Protein AF-A0A9P8XQL0-F1 (afdb_monomer_lite)

Foldseek 3Di:
DFDFDWDWDKAWEAAPVVRDIDIAIETEGEGPVADFQPDNPNPNVVSCCQCPNVDPVSHPPVFWDWDAPDPPHIYIYGHRGDPHPDDDDD

Secondary structure (DSSP, 8-state):
------EEEEEEEEETTTTEEEEEEEEEE--TTS-B-------HHHHHHHHTTSSTTTS-TTTEEEEESSSS-EEEEEE-B--TT-----

Organism: NCBI:txid1682393

Radius of gyration: 13.34 Å; chains: 1; bounding box: 35×20×38 Å

Structure (mmCIF, N/CA/C/O backbone):
data_AF-A0A9P8XQL0-F1
#
_entry.id   AF-A0A9P8XQL0-F1
#
loop_
_atom_site.group_PDB
_atom_site.id
_atom_site.type_symbol
_atom_site.label_atom_id
_atom_site.label_alt_id
_atom_site.label_comp_id
_atom_site.label_asym_id
_atom_site.label_entity_id
_atom_site.label_seq_id
_atom_site.pdbx_PDB_ins_code
_atom_site.Cartn_x
_atom_site.Cartn_y
_atom_site.Cartn_z
_atom_site.occupancy
_atom_site.B_iso_or_equiv
_atom_site.auth_seq_id
_atom_site.auth_comp_id
_atom_site.auth_asym_id
_atom_site.auth_atom_id
_atom_site.pdbx_PDB_model_num
ATOM 1 N N . GLY A 1 1 ? 17.287 5.515 -11.553 1.00 47.38 1 GLY A N 1
ATOM 2 C CA . GLY A 1 1 ? 16.543 6.277 -10.534 1.00 47.38 1 GLY A CA 1
ATOM 3 C C . GLY A 1 1 ? 15.067 6.028 -10.725 1.00 47.38 1 GLY A C 1
ATOM 4 O O . GLY A 1 1 ? 14.571 6.318 -11.801 1.00 47.38 1 GLY A O 1
ATOM 5 N N . GLN A 1 2 ? 14.388 5.440 -9.744 1.00 43.31 2 GLN A N 1
ATOM 6 C CA . GLN A 1 2 ? 12.927 5.358 -9.749 1.00 43.31 2 GLN A CA 1
ATOM 7 C C . GLN A 1 2 ? 12.387 6.741 -9.378 1.00 43.31 2 GLN A C 1
ATOM 9 O O . GLN A 1 2 ? 12.737 7.274 -8.328 1.00 43.31 2 GLN A O 1
ATOM 14 N N . TYR A 1 3 ? 11.599 7.347 -10.258 1.00 51.66 3 TYR A N 1
ATOM 15 C CA . TYR A 1 3 ? 10.834 8.543 -9.925 1.00 51.66 3 TYR A CA 1
ATOM 16 C C . TYR A 1 3 ? 9.434 8.089 -9.560 1.00 51.66 3 TYR A C 1
ATOM 18 O O . TYR A 1 3 ? 8.789 7.419 -10.359 1.00 51.66 3 TYR A O 1
ATOM 26 N N . VAL A 1 4 ? 8.994 8.451 -8.361 1.00 55.62 4 VAL A N 1
ATOM 27 C CA . VAL A 1 4 ? 7.653 8.151 -7.871 1.00 55.62 4 VAL A CA 1
ATOM 28 C C . VAL A 1 4 ? 6.702 9.202 -8.426 1.00 55.62 4 VAL A C 1
ATOM 30 O O . VAL A 1 4 ? 6.8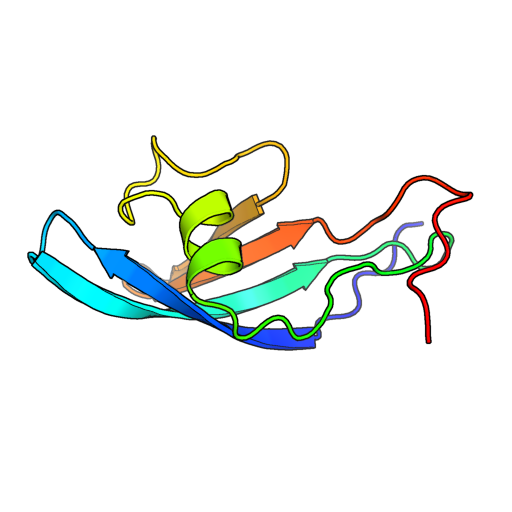20 10.381 -8.096 1.00 55.62 4 VAL A O 1
ATOM 33 N N . TYR A 1 5 ? 5.772 8.782 -9.277 1.00 58.72 5 TYR A N 1
ATOM 34 C CA . TYR A 1 5 ? 4.639 9.612 -9.664 1.00 58.72 5 TYR A CA 1
ATOM 35 C C . TYR A 1 5 ? 3.434 9.225 -8.812 1.00 58.72 5 TYR A C 1
ATOM 37 O O . TYR A 1 5 ? 2.978 8.088 -8.875 1.00 58.72 5 TYR A O 1
ATOM 45 N N . VAL A 1 6 ? 2.955 10.165 -7.997 1.00 61.50 6 VAL A N 1
ATOM 46 C CA . VAL A 1 6 ? 1.855 9.938 -7.056 1.00 61.50 6 VAL A CA 1
ATOM 47 C C . VAL A 1 6 ? 0.529 10.176 -7.768 1.00 61.50 6 VAL A C 1
ATOM 49 O O . VAL A 1 6 ? 0.150 11.323 -8.014 1.00 61.50 6 VAL A O 1
ATOM 52 N N . TRP A 1 7 ? -0.194 9.096 -8.058 1.00 63.69 7 TRP A N 1
ATOM 53 C CA . TRP A 1 7 ? -1.607 9.171 -8.433 1.00 63.69 7 TRP A CA 1
ATOM 54 C C . TRP A 1 7 ? -2.478 8.972 -7.195 1.00 63.69 7 TRP A C 1
ATOM 56 O O . TRP A 1 7 ? -2.296 7.991 -6.473 1.00 63.69 7 TRP A O 1
ATOM 66 N N . LYS A 1 8 ? -3.397 9.908 -6.933 1.00 67.19 8 LYS A N 1
ATOM 67 C CA . LYS A 1 8 ? -4.277 9.876 -5.758 1.00 67.19 8 LYS A CA 1
ATOM 68 C C . LYS A 1 8 ? -5.592 9.202 -6.120 1.00 67.19 8 LYS A C 1
ATOM 70 O O . LYS A 1 8 ? -6.376 9.773 -6.870 1.00 67.19 8 LYS A O 1
ATOM 75 N N . SER A 1 9 ? -5.859 8.047 -5.523 1.00 74.44 9 SER A N 1
ATOM 76 C CA . SER A 1 9 ? -7.184 7.424 -5.540 1.00 74.44 9 SER A CA 1
ATOM 77 C C . SER A 1 9 ? -7.586 6.995 -4.126 1.00 74.44 9 SER A C 1
ATOM 79 O O . SER A 1 9 ? -6.826 7.140 -3.170 1.00 74.44 9 SER A O 1
ATOM 81 N N . SER A 1 10 ? -8.824 6.553 -3.948 1.00 75.56 10 SER A N 1
ATOM 82 C CA . SER A 1 10 ? -9.357 6.124 -2.655 1.00 75.56 10 SER A CA 1
ATOM 83 C C . SER A 1 10 ? -9.758 4.658 -2.737 1.00 75.56 10 SER A C 1
ATOM 85 O O . SER A 1 10 ? -10.625 4.302 -3.528 1.00 75.56 10 SER A O 1
ATOM 87 N N . CYS A 1 11 ? -9.149 3.803 -1.918 1.00 74.69 11 CYS A N 1
ATOM 88 C CA . CYS A 1 11 ? -9.476 2.382 -1.884 1.00 74.69 11 CYS A CA 1
ATOM 89 C C . CYS A 1 11 ? -10.582 2.111 -0.868 1.00 74.69 11 CYS A C 1
ATOM 91 O O . CYS A 1 11 ? -10.459 2.482 0.302 1.00 74.69 11 CYS A O 1
ATOM 93 N N . ILE A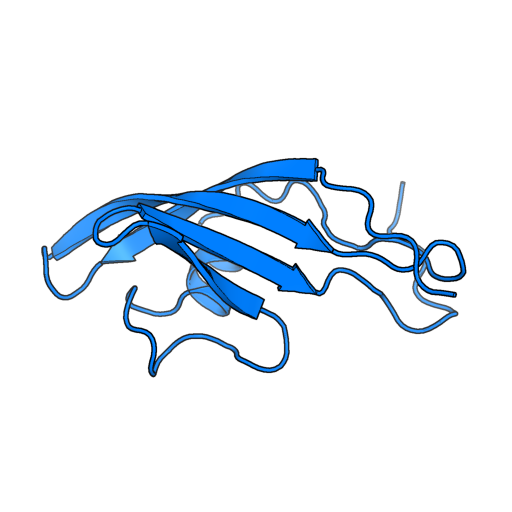 1 12 ? -11.636 1.425 -1.307 1.00 79.75 12 ILE A N 1
ATOM 94 C CA . ILE A 1 12 ? -12.721 0.944 -0.446 1.00 79.75 12 ILE A CA 1
ATOM 95 C C . ILE A 1 12 ? -12.378 -0.476 0.001 1.00 79.75 12 ILE A C 1
ATOM 97 O O . ILE A 1 12 ? -11.986 -1.303 -0.817 1.00 79.75 12 ILE A O 1
ATOM 101 N N . TYR A 1 13 ? -12.497 -0.783 1.286 1.00 79.62 13 TYR A N 1
ATOM 102 C CA . TYR A 1 13 ? -12.290 -2.135 1.802 1.00 79.62 13 TYR A CA 1
ATOM 103 C C . TYR A 1 13 ? -13.213 -2.422 2.976 1.00 79.62 13 TYR A C 1
ATOM 105 O O . TYR A 1 13 ? -13.610 -1.523 3.720 1.00 79.62 13 TYR A O 1
ATOM 113 N N . TYR A 1 14 ? -13.510 -3.702 3.182 1.00 83.75 14 TYR A N 1
ATOM 114 C CA . TYR A 1 14 ? -14.251 -4.145 4.351 1.00 83.75 14 TYR A CA 1
ATOM 115 C C . TYR A 1 14 ? -13.326 -4.201 5.567 1.00 83.75 14 TYR A C 1
ATOM 117 O O . TYR A 1 14 ? -12.447 -5.061 5.660 1.00 83.75 14 TYR A O 1
ATOM 125 N N . ASN A 1 15 ? -13.526 -3.295 6.522 1.00 81.25 15 ASN A N 1
ATOM 126 C CA . ASN A 1 15 ? -12.806 -3.326 7.785 1.00 81.25 15 ASN A CA 1
ATOM 127 C C . ASN A 1 15 ? -13.502 -4.308 8.734 1.00 81.25 15 ASN A C 1
ATOM 129 O O . ASN A 1 15 ? -14.580 -4.025 9.257 1.00 81.25 15 ASN A O 1
ATOM 133 N N . ALA A 1 16 ? -12.876 -5.454 9.003 1.00 81.38 16 ALA A N 1
ATOM 134 C CA . ALA A 1 16 ? -13.441 -6.460 9.905 1.00 81.38 16 ALA A CA 1
ATOM 135 C C . ALA A 1 16 ? -13.492 -6.006 11.377 1.00 81.38 16 ALA A C 1
ATOM 137 O O . ALA A 1 16 ? -14.315 -6.507 12.144 1.00 81.38 16 ALA A O 1
ATOM 138 N N . THR A 1 17 ? -12.653 -5.040 11.768 1.00 79.62 17 THR A N 1
ATOM 139 C CA . THR A 1 17 ? -12.615 -4.491 13.134 1.00 79.62 17 THR A CA 1
ATOM 140 C C . THR A 1 17 ? -13.846 -3.632 13.408 1.00 79.62 17 THR A C 1
ATOM 142 O O . THR A 1 17 ? -14.493 -3.784 14.441 1.00 79.62 17 THR A O 1
ATOM 145 N N . THR A 1 18 ? -14.201 -2.753 12.466 1.00 84.31 18 THR A N 1
ATOM 146 C CA . THR A 1 18 ? -15.381 -1.875 12.555 1.00 84.31 18 THR A CA 1
ATOM 147 C C . THR A 1 18 ? -16.620 -2.465 11.870 1.00 84.31 18 THR A C 1
ATOM 149 O O . THR A 1 18 ? -17.703 -1.890 11.963 1.00 84.31 18 THR A O 1
ATOM 152 N N . ARG A 1 19 ? -16.475 -3.630 11.221 1.00 84.56 19 ARG A N 1
ATOM 153 C CA . ARG A 1 19 ? -17.493 -4.379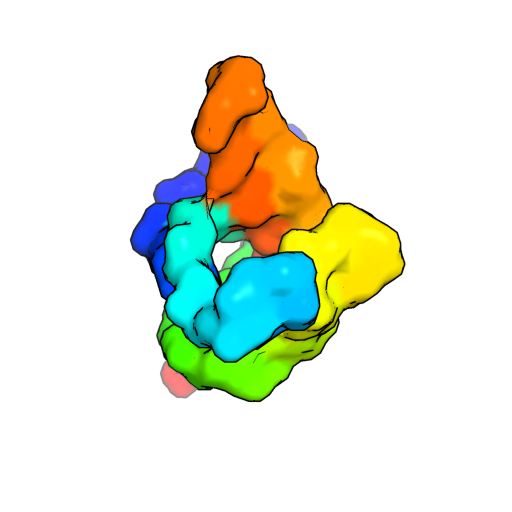 10.460 1.00 84.56 19 ARG A CA 1
ATOM 154 C C . ARG A 1 19 ? -18.229 -3.548 9.409 1.00 84.56 19 ARG A C 1
ATOM 156 O O . ARG A 1 19 ? -19.423 -3.749 9.182 1.00 84.56 19 ARG A O 1
ATOM 163 N N . ARG A 1 20 ? -17.529 -2.619 8.764 1.00 87.38 20 ARG A N 1
ATOM 164 C CA . ARG A 1 20 ? -18.094 -1.732 7.739 1.00 87.38 20 ARG A CA 1
ATOM 165 C C . ARG A 1 20 ? -17.101 -1.504 6.609 1.00 87.38 20 ARG A C 1
ATOM 167 O O . ARG A 1 20 ? -15.894 -1.630 6.809 1.00 87.38 20 ARG A O 1
ATOM 174 N N . ASN A 1 21 ? -17.627 -1.124 5.451 1.00 84.31 21 ASN A N 1
ATOM 175 C CA . ASN A 1 21 ? -16.803 -0.636 4.356 1.00 84.31 21 ASN A CA 1
ATOM 176 C C . ASN A 1 21 ? -16.223 0.723 4.746 1.00 84.31 21 ASN A C 1
ATOM 178 O O . ASN A 1 21 ? -16.955 1.651 5.097 1.00 84.31 21 ASN A O 1
ATOM 182 N N . GLU A 1 22 ? -14.901 0.810 4.734 1.00 83.94 22 GLU A N 1
ATOM 183 C CA . GLU A 1 22 ? -14.151 2.029 4.986 1.00 83.94 22 GLU A CA 1
ATOM 184 C C . GLU A 1 22 ? -13.343 2.384 3.748 1.00 83.94 22 GLU A C 1
ATOM 186 O O . GLU A 1 22 ? -12.939 1.521 2.968 1.00 83.94 22 GLU A O 1
ATOM 191 N N . THR A 1 23 ? -13.105 3.678 3.584 1.00 82.38 23 THR A N 1
ATOM 192 C CA . THR A 1 23 ? -12.312 4.195 2.480 1.00 82.38 23 THR A CA 1
ATOM 193 C C . THR A 1 23 ? -11.019 4.761 3.036 1.00 82.38 23 THR A C 1
ATOM 195 O O . THR A 1 23 ? -11.040 5.551 3.984 1.00 82.38 23 THR A O 1
ATOM 198 N N . LYS A 1 24 ? -9.887 4.373 2.449 1.00 80.06 24 LYS A N 1
ATOM 199 C CA . LYS A 1 24 ? -8.578 4.943 2.776 1.00 80.06 24 LYS A CA 1
ATOM 200 C C . LYS A 1 24 ? -7.945 5.578 1.547 1.00 80.06 24 LYS A C 1
ATOM 202 O O . LYS A 1 24 ? -8.116 5.059 0.442 1.00 80.06 24 LYS A O 1
ATOM 207 N N . PRO A 1 25 ? -7.215 6.691 1.726 1.00 81.19 25 PRO A N 1
ATOM 208 C CA . PRO A 1 25 ? -6.438 7.251 0.639 1.00 81.19 25 PRO A CA 1
ATOM 209 C C . PRO A 1 25 ? -5.383 6.228 0.208 1.00 81.19 25 PRO A C 1
ATOM 211 O O . PRO A 1 25 ? -4.750 5.574 1.044 1.00 81.19 25 PRO A O 1
ATOM 214 N N . ALA A 1 26 ? -5.211 6.102 -1.101 1.00 78.62 26 ALA A N 1
ATOM 215 C CA . ALA A 1 26 ? -4.184 5.287 -1.711 1.00 78.62 26 ALA A CA 1
ATOM 216 C C . ALA A 1 26 ? -3.388 6.107 -2.728 1.00 78.62 26 ALA A C 1
ATOM 218 O O . ALA A 1 26 ? -3.922 6.943 -3.460 1.00 78.62 26 ALA A O 1
ATOM 219 N N . GLU A 1 27 ? -2.090 5.859 -2.753 1.00 80.94 27 GLU A N 1
ATOM 220 C CA . GLU A 1 27 ? -1.137 6.496 -3.640 1.00 80.94 27 GLU A CA 1
ATOM 221 C C . GLU A 1 27 ? -0.423 5.415 -4.436 1.00 80.94 27 GLU A C 1
ATOM 223 O O . GLU A 1 27 ? 0.117 4.462 -3.878 1.00 80.94 27 GLU A O 1
ATOM 228 N N . CYS A 1 28 ? -0.420 5.546 -5.756 1.00 77.69 28 CYS A N 1
ATOM 229 C CA . CYS A 1 28 ? 0.352 4.633 -6.578 1.00 77.69 28 CYS A CA 1
ATOM 230 C C . CYS A 1 28 ? 1.826 5.041 -6.628 1.00 77.69 28 CYS A C 1
ATOM 232 O O . CYS A 1 28 ? 2.148 6.219 -6.776 1.00 77.69 28 CYS A O 1
ATOM 234 N N . ILE A 1 29 ? 2.713 4.052 -6.562 1.00 76.81 29 ILE A N 1
ATOM 235 C CA . ILE A 1 29 ? 4.148 4.185 -6.772 1.00 76.81 29 ILE A CA 1
ATOM 236 C C . ILE A 1 29 ? 4.540 3.362 -7.994 1.00 76.81 29 ILE A C 1
ATOM 238 O O . ILE A 1 29 ? 4.421 2.136 -8.006 1.00 76.81 29 ILE A O 1
ATOM 242 N N . CYS A 1 30 ? 5.071 4.052 -8.998 1.00 74.19 30 CYS A N 1
ATOM 243 C CA . CYS A 1 30 ? 5.553 3.461 -10.240 1.00 74.19 30 CYS A CA 1
ATOM 244 C C . CYS A 1 30 ? 6.976 3.922 -10.555 1.00 74.19 30 CYS A C 1
ATOM 246 O O . CYS A 1 30 ? 7.429 4.956 -10.071 1.00 74.19 30 CYS A O 1
ATOM 248 N N . SER A 1 31 ? 7.687 3.131 -11.358 1.00 69.38 31 SER A N 1
ATOM 249 C CA . SER A 1 31 ? 8.992 3.485 -11.921 1.00 69.38 31 SER A CA 1
ATOM 250 C C . SER A 1 31 ? 8.791 4.206 -13.254 1.00 69.38 31 SER A C 1
ATOM 252 O O . SER A 1 31 ? 7.946 3.799 -14.035 1.00 69.38 31 SER A O 1
ATOM 254 N N . ILE A 1 32 ? 9.599 5.221 -13.581 1.00 64.62 32 ILE A N 1
ATOM 255 C CA . ILE A 1 32 ? 9.544 5.867 -14.914 1.00 64.62 32 ILE A CA 1
ATOM 256 C C . ILE A 1 32 ? 10.011 4.971 -16.064 1.00 64.62 32 ILE A C 1
ATOM 258 O O . ILE A 1 32 ? 9.808 5.311 -17.224 1.00 64.62 32 ILE A O 1
ATOM 262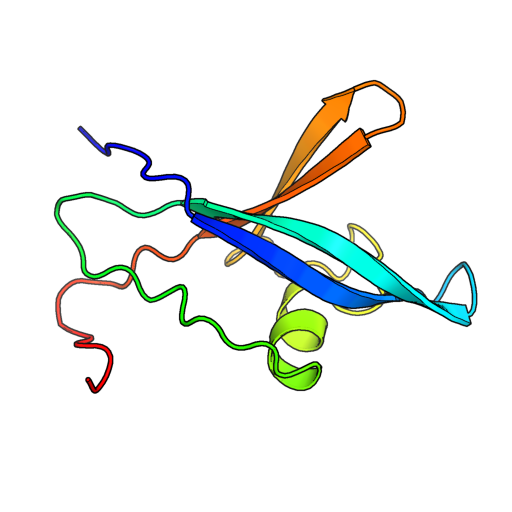 N N . TYR A 1 33 ? 10.687 3.865 -15.753 1.00 67.88 33 TYR A N 1
ATOM 263 C CA . TYR A 1 33 ? 11.206 2.932 -16.755 1.00 67.88 33 TYR A CA 1
ATOM 264 C C . TYR A 1 33 ? 10.260 1.763 -17.028 1.00 67.88 33 TYR A C 1
ATOM 266 O O . TYR A 1 33 ? 10.555 0.938 -17.891 1.00 67.88 33 TYR A O 1
ATOM 274 N N . GLU A 1 34 ? 9.167 1.665 -16.275 1.00 65.88 34 GLU A N 1
ATOM 275 C CA . GLU A 1 34 ? 8.229 0.554 -16.347 1.00 65.88 34 GLU A CA 1
ATOM 276 C C . GLU A 1 34 ? 6.802 1.083 -16.498 1.00 65.88 34 GLU A C 1
ATOM 278 O O . GLU A 1 34 ? 6.477 2.145 -15.961 1.00 65.88 34 GLU A O 1
ATOM 283 N N . PRO A 1 35 ? 5.938 0.369 -17.236 1.00 65.50 35 PRO A N 1
ATOM 284 C CA . PRO A 1 35 ? 4.534 0.727 -17.308 1.00 65.50 35 PRO A CA 1
ATOM 285 C C . PRO A 1 35 ? 3.910 0.699 -15.907 1.00 65.50 35 PRO A C 1
ATOM 287 O O . PRO A 1 35 ? 4.156 -0.204 -15.104 1.00 65.50 35 PRO A O 1
ATOM 290 N N . CYS A 1 36 ? 3.109 1.723 -15.618 1.00 70.19 36 CYS A N 1
ATOM 291 C CA . CYS A 1 36 ? 2.379 1.829 -14.367 1.00 70.19 36 CYS A CA 1
ATOM 292 C C . CYS A 1 36 ? 1.041 1.108 -14.513 1.00 70.19 36 CYS A C 1
ATOM 294 O O . CYS A 1 36 ? 0.195 1.525 -15.296 1.00 70.19 36 CYS A O 1
ATOM 296 N N . GLY A 1 37 ? 0.876 0.020 -13.768 1.00 66.88 37 GLY A N 1
ATOM 297 C CA . GLY A 1 37 ? -0.333 -0.798 -13.739 1.00 66.88 37 GLY A CA 1
ATOM 298 C C . GLY A 1 37 ? -1.280 -0.469 -12.596 1.00 66.88 37 GLY A C 1
ATOM 299 O O . GLY A 1 37 ? -2.132 -1.295 -12.281 1.00 66.88 37 GLY A O 1
ATOM 300 N N . CYS A 1 38 ? -1.132 0.687 -11.937 1.00 69.06 38 CYS A N 1
ATOM 301 C CA . CYS A 1 38 ? -2.180 1.190 -11.049 1.00 69.06 38 CYS A CA 1
ATOM 302 C C . CYS A 1 38 ? -3.346 1.674 -11.895 1.00 69.06 38 CYS A C 1
ATOM 304 O O . CYS A 1 38 ? -3.561 2.869 -12.079 1.00 69.06 38 CYS A O 1
ATOM 306 N N . ASP A 1 39 ? -4.051 0.703 -12.443 1.00 62.66 39 ASP A N 1
ATOM 307 C CA . ASP A 1 39 ? -5.338 0.894 -13.055 1.00 62.66 39 ASP A CA 1
ATOM 308 C C . ASP A 1 39 ? -6.254 1.547 -12.011 1.00 62.66 39 ASP A C 1
ATOM 310 O O . ASP A 1 39 ? -6.190 1.200 -10.822 1.00 62.66 39 ASP A O 1
ATOM 314 N N . GLU A 1 40 ? -7.073 2.512 -12.429 1.00 58.50 40 GLU A N 1
ATOM 315 C CA . GLU A 1 40 ? -8.092 3.147 -11.587 1.00 58.50 40 GLU A CA 1
ATOM 316 C C . GLU A 1 40 ? -9.234 2.160 -11.311 1.00 58.50 40 GLU A C 1
ATOM 318 O O . GLU A 1 40 ? -10.412 2.432 -11.530 1.00 58.50 40 GLU A O 1
ATOM 323 N N . ASN A 1 41 ? -8.889 0.975 -10.818 1.00 58.69 41 ASN A N 1
ATOM 324 C CA . ASN A 1 41 ? -9.835 -0.044 -10.442 1.00 58.69 41 ASN A CA 1
ATOM 325 C C . ASN A 1 41 ? -10.439 0.351 -9.101 1.00 58.69 41 ASN A C 1
ATOM 327 O O . ASN A 1 41 ? -9.937 0.035 -8.022 1.00 58.69 41 ASN A O 1
ATOM 331 N N . HIS A 1 42 ? -11.563 1.054 -9.209 1.00 58.84 42 HIS A N 1
ATOM 332 C CA . HIS A 1 42 ? -12.517 1.291 -8.130 1.00 58.84 42 HIS A CA 1
ATOM 333 C C . HIS A 1 42 ? -13.273 0.006 -7.748 1.00 58.84 42 HIS A C 1
ATOM 335 O O . HIS A 1 42 ? -14.163 0.042 -6.898 1.00 58.84 42 HIS A O 1
ATOM 341 N N . ASP A 1 43 ? -12.933 -1.124 -8.374 1.00 65.56 43 ASP A N 1
ATOM 342 C CA . ASP A 1 43 ? -13.471 -2.429 -8.040 1.00 65.56 43 ASP A CA 1
ATOM 343 C C . ASP A 1 43 ? -13.120 -2.810 -6.602 1.00 65.56 43 ASP A C 1
ATOM 345 O O . ASP A 1 43 ? -11.961 -3.041 -6.245 1.00 65.56 43 ASP A O 1
ATOM 349 N N . GLU A 1 44 ? -14.162 -2.955 -5.786 1.00 69.31 44 GLU A N 1
ATOM 350 C CA . GLU A 1 44 ? -14.066 -3.357 -4.381 1.00 69.31 44 GLU A CA 1
ATOM 351 C C . GLU A 1 44 ? -13.351 -4.714 -4.229 1.00 69.31 44 GLU A C 1
ATOM 353 O O . GLU A 1 44 ? -12.667 -4.979 -3.242 1.00 69.31 44 GLU A O 1
ATOM 358 N N . SER A 1 45 ? -13.447 -5.570 -5.249 1.00 72.44 45 SER A N 1
ATOM 359 C CA . SER A 1 45 ? -12.748 -6.857 -5.345 1.00 72.44 45 SER A CA 1
ATOM 360 C C . SER A 1 45 ? -11.227 -6.698 -5.459 1.00 72.44 45 SER A C 1
ATOM 362 O O . SER A 1 45 ? -10.471 -7.461 -4.859 1.00 72.44 45 SER A O 1
ATOM 364 N N . TYR A 1 46 ? -10.764 -5.700 -6.216 1.00 74.44 46 TYR A N 1
ATOM 365 C CA . TYR A 1 46 ? -9.340 -5.424 -6.397 1.00 74.44 46 TYR A CA 1
ATOM 366 C C . TYR A 1 46 ? -8.752 -4.837 -5.114 1.00 74.44 46 TYR A C 1
ATOM 368 O O . TYR A 1 46 ? -7.761 -5.338 -4.578 1.00 74.44 46 TYR A O 1
ATOM 376 N N . THR A 1 47 ? -9.418 -3.829 -4.554 1.00 73.75 47 THR A N 1
ATOM 377 C CA . THR A 1 47 ? -8.982 -3.182 -3.316 1.00 73.75 47 THR A CA 1
ATOM 378 C C . THR A 1 47 ? -9.068 -4.117 -2.111 1.00 73.75 47 THR A C 1
ATOM 380 O O . THR A 1 47 ? -8.158 -4.100 -1.286 1.00 73.75 47 THR A O 1
ATOM 383 N N . SER A 1 48 ? -10.073 -4.993 -2.017 1.00 75.56 48 SER A N 1
ATOM 384 C CA . SER A 1 48 ? -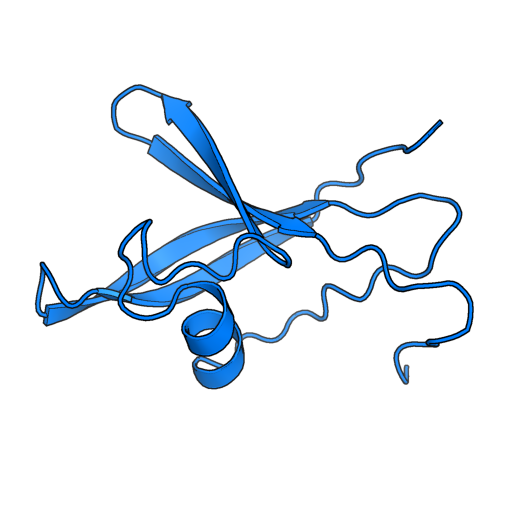10.130 -6.043 -0.983 1.00 75.56 48 SER A CA 1
ATOM 385 C C . SER A 1 48 ? -9.086 -7.144 -1.182 1.00 75.56 48 SER A C 1
ATOM 387 O O . SER A 1 48 ? -8.606 -7.694 -0.198 1.00 75.56 48 SER A O 1
ATOM 389 N N 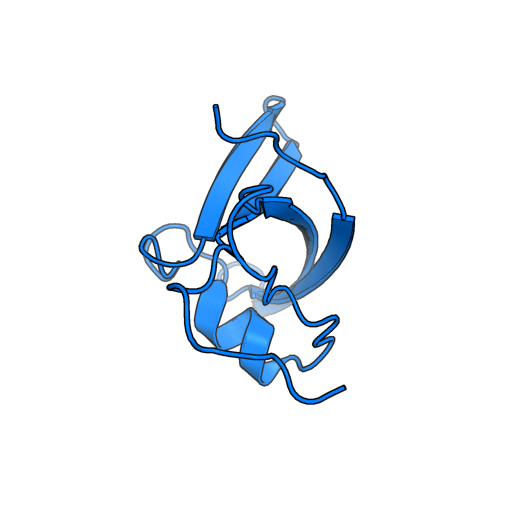. GLY A 1 49 ? -8.650 -7.440 -2.408 1.00 75.62 49 GLY A N 1
ATOM 390 C CA . GLY A 1 49 ? -7.518 -8.344 -2.642 1.00 75.62 49 GLY A CA 1
ATOM 391 C C . GLY A 1 49 ? -6.185 -7.776 -2.141 1.00 75.62 49 GLY A C 1
ATOM 392 O O . GLY A 1 49 ? -5.326 -8.516 -1.660 1.00 75.62 49 GLY A O 1
ATOM 393 N N . LEU A 1 50 ? -6.022 -6.452 -2.212 1.00 77.50 50 LEU A N 1
ATOM 394 C CA . LEU A 1 50 ? -4.829 -5.754 -1.729 1.00 77.50 50 LEU A CA 1
ATOM 395 C C . LEU A 1 50 ? -4.873 -5.496 -0.219 1.00 77.50 50 LEU A C 1
ATOM 397 O O . LEU A 1 50 ? -3.876 -5.717 0.468 1.00 77.50 50 LEU A O 1
ATOM 401 N N . LEU A 1 51 ? -6.019 -5.023 0.282 1.00 77.44 51 LEU A N 1
ATOM 402 C CA . LEU A 1 51 ? -6.249 -4.588 1.666 1.00 77.44 51 LEU A CA 1
ATOM 403 C C . LEU A 1 51 ? -6.768 -5.701 2.583 1.00 77.44 51 LEU A C 1
ATOM 405 O O . LEU A 1 51 ? -6.741 -5.565 3.810 1.00 77.44 51 LEU A O 1
ATOM 409 N N . GLY A 1 52 ? -7.235 -6.806 2.009 1.00 77.62 52 GLY A N 1
ATOM 410 C CA . GLY A 1 52 ? -7.816 -7.928 2.728 1.00 77.62 52 GLY A CA 1
ATOM 411 C C . GLY A 1 52 ? -9.023 -7.502 3.561 1.00 77.62 52 GLY A C 1
ATOM 412 O O . GLY A 1 52 ? -10.010 -6.969 3.061 1.00 77.62 52 GLY A O 1
ATOM 413 N N . ASN A 1 53 ? -8.915 -7.728 4.869 1.00 74.38 53 ASN A N 1
ATOM 414 C CA . ASN A 1 53 ? -9.925 -7.392 5.876 1.00 74.38 53 ASN A CA 1
ATOM 415 C C . ASN A 1 53 ? -9.687 -6.021 6.548 1.00 74.38 53 ASN A C 1
ATOM 417 O O . ASN A 1 53 ? -10.198 -5.770 7.646 1.00 74.38 53 ASN A O 1
ATOM 421 N N . GLY A 1 54 ? -8.831 -5.181 5.955 1.00 71.50 54 GLY A N 1
ATOM 422 C CA . GLY A 1 54 ? -8.433 -3.893 6.518 1.00 71.50 54 GLY A CA 1
ATOM 423 C C . GLY A 1 54 ? -7.367 -3.958 7.611 1.00 71.50 54 GLY A C 1
ATOM 424 O O . GLY A 1 54 ? -7.016 -2.924 8.175 1.00 71.50 54 GLY A O 1
ATOM 425 N N . SER A 1 55 ? -6.846 -5.146 7.934 1.00 76.00 55 SER A N 1
ATOM 426 C CA . SER A 1 55 ? -5.750 -5.308 8.892 1.00 76.00 55 SER A CA 1
ATOM 427 C C . SER A 1 55 ? -4.403 -5.361 8.194 1.00 76.00 55 SER A C 1
ATOM 429 O O . SER A 1 55 ? -4.248 -5.987 7.147 1.00 76.00 55 SER A O 1
ATOM 431 N N . TYR A 1 56 ? -3.379 -4.822 8.859 1.00 73.75 56 TYR A N 1
ATOM 432 C CA . TYR A 1 56 ? -2.014 -4.812 8.330 1.00 73.75 56 TYR A CA 1
ATOM 433 C C . TYR A 1 56 ? -1.464 -6.212 7.988 1.00 73.75 56 TYR A C 1
ATOM 435 O O . TYR A 1 56 ? -0.586 -6.375 7.144 1.00 73.75 56 TYR A O 1
ATOM 443 N N . GLN A 1 57 ? -1.982 -7.244 8.655 1.00 76.69 57 GLN A N 1
ATOM 444 C CA . GLN A 1 57 ? -1.599 -8.640 8.440 1.00 76.69 57 GLN A CA 1
ATOM 445 C C . GLN A 1 57 ? -2.198 -9.244 7.167 1.00 76.69 57 GLN A C 1
ATOM 447 O O . GLN A 1 57 ? -1.588 -10.135 6.588 1.00 76.69 57 GLN A O 1
ATOM 452 N N . SER A 1 58 ? -3.368 -8.768 6.741 1.00 79.25 58 SER A N 1
ATOM 453 C CA . SER A 1 58 ? -4.058 -9.251 5.542 1.00 79.25 58 SER A CA 1
ATOM 454 C C . SER A 1 58 ? -3.709 -8.445 4.296 1.00 79.25 58 SER A C 1
ATOM 456 O O . SER A 1 58 ? -4.165 -8.789 3.210 1.00 79.25 58 SER A O 1
ATOM 458 N N . LEU A 1 59 ? -2.891 -7.401 4.447 1.00 80.31 59 LEU A N 1
ATOM 459 C CA . LEU A 1 59 ? -2.345 -6.656 3.326 1.00 80.31 59 LEU A CA 1
ATOM 460 C C . LEU A 1 59 ? -1.422 -7.533 2.494 1.00 80.31 59 LEU A C 1
ATOM 462 O O . LEU A 1 59 ? -0.520 -8.195 3.021 1.00 80.31 59 LEU A O 1
ATOM 466 N N . ASN A 1 60 ? -1.577 -7.451 1.178 1.00 79.62 60 ASN A N 1
ATOM 467 C CA . ASN A 1 60 ? -0.626 -8.043 0.258 1.00 79.62 60 ASN A CA 1
ATOM 468 C C . ASN A 1 60 ? 0.651 -7.191 0.199 1.00 79.62 60 ASN A C 1
ATOM 470 O O . ASN A 1 60 ? 0.815 -6.348 -0.679 1.00 79.62 60 ASN A O 1
ATOM 474 N N . LYS A 1 61 ? 1.577 -7.425 1.133 1.00 78.81 61 LYS A N 1
ATOM 475 C CA . LYS A 1 61 ? 2.831 -6.660 1.285 1.00 78.81 61 LYS A CA 1
ATOM 476 C C . LYS A 1 61 ? 3.760 -6.702 0.066 1.00 78.81 61 LYS A C 1
ATOM 478 O O . LYS A 1 61 ? 4.702 -5.920 -0.005 1.00 78.81 61 LYS A O 1
ATOM 483 N N . SER A 1 62 ? 3.526 -7.624 -0.867 1.00 76.50 62 SER A N 1
ATOM 484 C CA . SER A 1 62 ? 4.255 -7.696 -2.137 1.00 76.50 62 SER A CA 1
ATOM 485 C C . SER A 1 62 ? 3.723 -6.712 -3.183 1.00 76.50 62 SER A C 1
ATOM 487 O O . SER A 1 62 ? 4.449 -6.392 -4.116 1.00 76.50 62 SER A O 1
ATOM 489 N N . ALA A 1 63 ? 2.486 -6.234 -3.027 1.00 77.00 63 ALA A N 1
ATOM 490 C CA . ALA A 1 63 ? 1.821 -5.312 -3.946 1.00 77.00 63 ALA A CA 1
ATOM 491 C C . ALA A 1 63 ? 1.470 -3.962 -3.299 1.00 77.00 63 ALA A C 1
ATOM 493 O O . ALA A 1 63 ? 1.312 -2.974 -4.008 1.00 77.00 63 ALA A O 1
ATOM 494 N N . VAL A 1 64 ? 1.353 -3.888 -1.969 1.00 80.31 64 VAL A N 1
ATOM 495 C CA . VAL A 1 64 ? 1.049 -2.651 -1.237 1.00 80.31 64 VAL A CA 1
ATOM 496 C C . VAL A 1 64 ? 1.927 -2.463 -0.005 1.00 80.31 64 VAL A C 1
ATOM 498 O O . VAL A 1 64 ? 2.350 -3.418 0.643 1.00 80.31 64 VAL A O 1
ATOM 501 N N . LEU A 1 65 ? 2.156 -1.209 0.362 1.00 81.31 65 LEU A N 1
ATOM 502 C CA . LEU A 1 65 ? 2.821 -0.776 1.585 1.00 81.31 65 LEU A CA 1
ATOM 503 C C . LEU A 1 65 ? 1.896 0.191 2.330 1.00 81.31 65 LEU A C 1
ATOM 505 O O . LEU A 1 65 ? 1.086 0.881 1.723 1.00 81.31 65 LEU A O 1
ATOM 509 N N . VAL A 1 66 ? 2.014 0.268 3.653 1.00 84.12 66 VAL A N 1
ATOM 510 C CA . VAL A 1 66 ? 1.310 1.297 4.436 1.00 84.12 66 VAL A CA 1
ATOM 511 C C . VAL A 1 66 ? 2.307 2.365 4.807 1.00 84.12 66 VAL A C 1
ATOM 513 O O . VAL A 1 66 ? 3.327 2.067 5.430 1.00 84.12 66 VAL A O 1
ATOM 516 N N . TYR A 1 67 ? 1.993 3.598 4.441 1.00 83.00 67 TYR A N 1
ATOM 517 C CA . TYR A 1 67 ? 2.753 4.763 4.836 1.00 83.00 67 TYR A CA 1
ATOM 518 C C . TYR A 1 67 ? 1.952 5.550 5.861 1.00 83.00 67 TYR A C 1
ATOM 520 O O . TYR A 1 67 ? 0.871 6.059 5.576 1.00 83.00 67 TYR A O 1
ATOM 528 N N . ASN A 1 68 ? 2.471 5.629 7.079 1.00 82.56 68 ASN A N 1
ATOM 529 C CA . ASN A 1 68 ? 1.882 6.475 8.106 1.00 82.56 68 ASN A CA 1
ATOM 530 C C . ASN A 1 68 ? 2.353 7.905 7.852 1.00 82.56 68 ASN A C 1
ATOM 532 O O . ASN A 1 68 ? 3.550 8.175 7.949 1.00 82.56 68 ASN A O 1
ATOM 536 N N . ARG A 1 69 ? 1.420 8.795 7.495 1.00 76.56 69 ARG A N 1
ATOM 537 C CA . ARG A 1 69 ? 1.711 10.229 7.395 1.00 76.56 69 ARG A CA 1
ATOM 538 C C . ARG A 1 69 ? 1.805 10.853 8.778 1.00 76.56 69 ARG A C 1
ATOM 540 O O . ARG A 1 69 ? 2.737 11.605 9.019 1.00 76.56 69 ARG A O 1
ATOM 547 N N . ASP A 1 70 ? 0.886 10.475 9.665 1.00 79.38 70 ASP A N 1
ATOM 548 C CA . ASP A 1 70 ? 0.747 11.015 11.017 1.00 79.38 70 ASP A CA 1
ATOM 549 C C . ASP A 1 70 ? 0.297 9.920 12.003 1.00 79.38 70 ASP A C 1
ATOM 551 O O . ASP A 1 70 ? -0.051 8.807 11.607 1.00 79.38 70 ASP A O 1
ATOM 555 N N . GLU A 1 71 ? 0.239 10.241 13.301 1.00 72.94 71 GLU A N 1
ATOM 556 C CA . GLU A 1 71 ? -0.192 9.318 14.371 1.00 72.94 71 GLU A CA 1
ATOM 557 C C . GLU A 1 71 ? -1.616 8.757 14.173 1.00 72.94 71 GLU A C 1
ATOM 559 O O . GLU A 1 71 ? -1.943 7.681 14.678 1.00 72.94 71 GLU A O 1
ATOM 564 N N . HIS A 1 72 ? -2.456 9.460 13.405 1.00 72.06 72 HIS A N 1
ATOM 565 C CA . HIS A 1 72 ? -3.832 9.064 13.091 1.00 72.06 72 HIS A CA 1
ATOM 566 C C . HIS A 1 72 ? -4.127 8.937 11.591 1.00 72.06 72 HIS A C 1
ATOM 568 O O . HIS A 1 72 ? -5.237 8.529 11.238 1.00 72.06 72 HIS A O 1
ATOM 574 N N . ASP A 1 73 ? -3.169 9.260 10.714 1.00 79.19 73 ASP A N 1
ATOM 575 C CA . ASP A 1 73 ? -3.372 9.207 9.265 1.00 79.19 73 ASP A CA 1
ATOM 576 C C . ASP A 1 73 ? -2.365 8.286 8.580 1.00 79.19 73 ASP A C 1
ATOM 578 O O . ASP A 1 73 ? -1.147 8.386 8.744 1.00 79.19 73 ASP A O 1
ATOM 582 N N . SER A 1 74 ? -2.903 7.384 7.771 1.00 82.44 74 SER A N 1
ATOM 583 C CA . SER A 1 74 ? -2.143 6.406 7.014 1.00 82.44 74 SER A CA 1
ATOM 584 C C . SER A 1 74 ? -2.696 6.303 5.603 1.00 82.44 74 SER A C 1
ATOM 586 O O . SER A 1 74 ? -3.909 6.307 5.382 1.00 82.44 74 SER A O 1
ATOM 588 N N . VAL A 1 75 ? -1.777 6.221 4.647 1.00 83.81 75 VAL A N 1
ATOM 589 C CA . VAL A 1 75 ? -2.045 6.097 3.218 1.00 83.81 75 VAL A CA 1
ATOM 590 C C . VAL A 1 75 ? -1.518 4.756 2.724 1.00 83.81 75 VAL A C 1
ATOM 592 O O . VAL A 1 75 ? -0.490 4.251 3.186 1.00 83.81 75 VAL A O 1
ATOM 595 N N . ILE A 1 76 ? -2.248 4.153 1.797 1.00 82.31 76 ILE A N 1
ATOM 596 C CA . ILE A 1 76 ? -1.861 2.889 1.178 1.00 82.31 76 ILE A CA 1
ATOM 597 C C . ILE A 1 76 ? -1.019 3.203 -0.050 1.00 82.31 76 ILE A C 1
ATOM 599 O O . ILE A 1 76 ? -1.505 3.808 -0.994 1.00 82.31 76 ILE A O 1
ATOM 603 N N . LEU A 1 77 ? 0.236 2.784 -0.057 1.00 81.31 77 LEU A N 1
ATOM 604 C CA . LEU A 1 77 ? 1.103 2.881 -1.219 1.00 81.31 77 LEU A CA 1
ATOM 605 C C . LEU A 1 77 ? 0.951 1.616 -2.064 1.00 81.31 77 LEU A C 1
ATOM 607 O O . LEU A 1 77 ? 1.279 0.529 -1.597 1.00 81.31 77 LEU A O 1
ATOM 611 N N . ILE A 1 78 ? 0.473 1.733 -3.296 1.00 80.25 78 ILE A N 1
ATOM 612 C CA . ILE A 1 78 ? 0.333 0.604 -4.221 1.00 80.25 78 ILE A CA 1
ATOM 613 C C . ILE A 1 78 ? 1.568 0.546 -5.115 1.00 80.25 78 ILE A C 1
ATOM 615 O O . ILE A 1 78 ? 1.901 1.518 -5.786 1.00 80.25 78 ILE A O 1
ATOM 619 N N . LEU A 1 79 ? 2.250 -0.595 -5.134 1.00 77.75 79 LEU A N 1
ATOM 620 C CA . LEU A 1 79 ? 3.381 -0.857 -6.016 1.00 77.75 79 LEU A CA 1
ATOM 621 C C . LEU A 1 79 ? 2.842 -1.224 -7.402 1.00 77.75 79 LEU A C 1
ATOM 623 O O . LEU A 1 79 ? 2.581 -2.386 -7.695 1.00 77.75 79 LEU A O 1
ATOM 627 N N . GLY A 1 80 ? 2.650 -0.210 -8.242 1.00 71.56 80 GLY A N 1
ATOM 628 C CA . GLY A 1 80 ? 2.125 -0.361 -9.600 1.00 71.56 80 GLY A CA 1
ATOM 629 C C . GLY A 1 80 ? 3.189 -0.585 -10.667 1.00 71.56 80 GLY A C 1
ATOM 630 O O . GLY A 1 80 ? 2.847 -0.640 -11.845 1.00 71.56 80 GLY A O 1
ATOM 631 N N . GLY A 1 81 ? 4.471 -0.660 -10.296 1.00 69.38 81 GLY A N 1
ATOM 632 C CA . GLY A 1 81 ? 5.545 -0.981 -11.233 1.00 69.38 81 GLY A CA 1
ATOM 633 C C . GLY A 1 81 ? 5.336 -2.380 -11.798 1.00 69.38 81 GLY A C 1
ATOM 634 O O . GLY A 1 81 ? 5.517 -3.370 -11.090 1.00 69.38 81 GLY A O 1
ATOM 635 N N . LEU A 1 82 ? 4.915 -2.460 -13.055 1.00 61.88 82 LEU A N 1
ATOM 636 C CA . LEU A 1 82 ? 4.733 -3.731 -13.726 1.00 61.88 82 LEU A CA 1
ATOM 637 C C . LEU A 1 82 ? 6.045 -4.163 -14.400 1.00 61.88 82 LEU A C 1
ATOM 639 O O . LEU A 1 82 ? 6.699 -3.333 -15.035 1.00 61.88 82 LEU A O 1
ATOM 643 N N . PRO A 1 83 ? 6.435 -5.449 -14.324 1.00 55.28 83 PRO A N 1
ATOM 644 C CA . PRO A 1 83 ? 7.629 -5.922 -15.006 1.00 55.28 83 PRO A CA 1
ATOM 645 C C . PRO A 1 83 ? 7.528 -5.654 -16.511 1.00 55.28 83 PRO A C 1
ATOM 647 O O . PRO A 1 83 ? 6.500 -5.918 -17.149 1.00 55.28 83 PRO A O 1
ATOM 650 N N . ASN A 1 84 ? 8.621 -5.122 -17.062 1.00 41.44 84 ASN A N 1
ATOM 651 C CA . ASN A 1 84 ? 8.755 -4.756 -18.471 1.00 41.44 84 ASN A CA 1
ATOM 652 C C . ASN A 1 84 ? 8.206 -5.861 -19.399 1.00 41.44 84 ASN A C 1
ATOM 654 O O . ASN A 1 84 ? 8.747 -6.965 -19.443 1.00 41.44 84 ASN A O 1
ATOM 658 N N . GLY A 1 85 ? 7.118 -5.561 -20.121 1.00 44.94 85 GLY A N 1
ATOM 659 C CA . GLY A 1 85 ? 6.413 -6.511 -20.999 1.00 44.94 85 GLY A CA 1
ATOM 660 C C . GLY A 1 85 ? 4.920 -6.701 -20.706 1.00 44.94 85 GLY A C 1
ATOM 661 O O . GLY A 1 85 ? 4.231 -7.357 -21.481 1.00 44.94 85 GLY A O 1
ATOM 662 N N . THR A 1 86 ? 4.395 -6.109 -19.634 1.00 45.34 86 THR A N 1
ATOM 663 C CA . THR A 1 86 ? 2.951 -6.062 -19.358 1.00 45.34 86 THR A CA 1
ATOM 664 C C . THR A 1 86 ? 2.411 -4.684 -19.730 1.00 45.34 86 THR A C 1
ATOM 666 O O . THR A 1 86 ? 2.395 -3.740 -18.947 1.00 45.34 86 THR A O 1
ATOM 669 N N . THR A 1 87 ? 2.031 -4.538 -20.996 1.00 43.41 87 THR A N 1
ATOM 670 C CA . THR A 1 87 ? 1.249 -3.391 -21.458 1.00 43.41 87 THR A CA 1
ATOM 671 C C . THR A 1 87 ? -0.137 -3.509 -20.828 1.00 43.41 87 THR A C 1
ATOM 673 O O . THR A 1 87 ? -0.850 -4.470 -21.115 1.00 43.41 87 THR A O 1
ATOM 676 N N . ALA A 1 88 ? -0.512 -2.573 -19.951 1.00 43.22 88 ALA A N 1
ATOM 677 C CA . ALA A 1 88 ? -1.913 -2.413 -19.573 1.00 43.22 88 ALA A CA 1
ATOM 678 C C . ALA A 1 88 ? -2.718 -2.196 -20.871 1.00 43.22 88 ALA A C 1
ATOM 680 O O . ALA A 1 88 ? -2.295 -1.367 -21.686 1.00 43.22 88 ALA A O 1
ATOM 681 N N . PRO A 1 89 ? -3.786 -2.966 -21.143 1.00 38.16 89 PRO A N 1
ATOM 682 C CA . PRO A 1 89 ? -4.612 -2.716 -22.313 1.00 38.16 89 PRO A CA 1
ATOM 683 C C . PRO A 1 89 ? -5.240 -1.327 -22.160 1.00 38.16 89 PRO A C 1
ATOM 685 O O . PRO A 1 89 ? -5.990 -1.091 -21.217 1.00 38.16 89 PRO A O 1
ATOM 688 N N . GLY A 1 90 ? -4.845 -0.407 -23.043 1.00 36.50 90 GLY A N 1
ATOM 689 C CA . GLY A 1 90 ? -5.504 0.888 -23.213 1.00 36.50 90 GLY A CA 1
ATOM 690 C C . GLY A 1 90 ? -6.817 0.774 -23.970 1.00 36.50 90 GLY A C 1
ATOM 691 O O . GLY A 1 90 ? -7.046 -0.278 -24.615 1.00 36.50 90 GLY A O 1
#

InterPro domains:
  IPR056634 Domain of unknown function DUF7732 [PF24866] (1-86)

Sequence (90 aa):
GQYVYVWKSSCIYYNATTRRNETKPAECICSIYEPCGCDENHDESYTSGLLGNGSYQSLNKSAVLVYNRDEHDSVILILGGLPNGTTAPG

pLDDT: mean 71.19, std 12.27, range [36.5, 87.38]